Protein AF-A0A5E4XC56-F1 (afdb_monomer)

Secondary structure (DSSP, 8-state):
-EEE-SB-STTGGGS-HHHHHHHHHTSTTSSPBPHHHHHHHHHHHHSGGGTT--S--EEESTTHHHHHHHHHHHHHHHHHHTT--TTS---

Sequence (91 aa):
MIEPGFTDTPMPRTVPTDQYAAAAVLEPSGAAASLADIARAIVFFCDPGTRFIMGQTYFADGGKSLGSGLRQSVAALGSAYLGISPKHARR

InterPro domains:
  IPR002347 Short-chain dehydrogenase/reductase SDR [PF13561] (2-63)
  IPR036291 NAD(P)-binding domain superfamily [SSF51735] (2-66)

Mean predicted aligned error: 8.09 Å

Radius of gyrati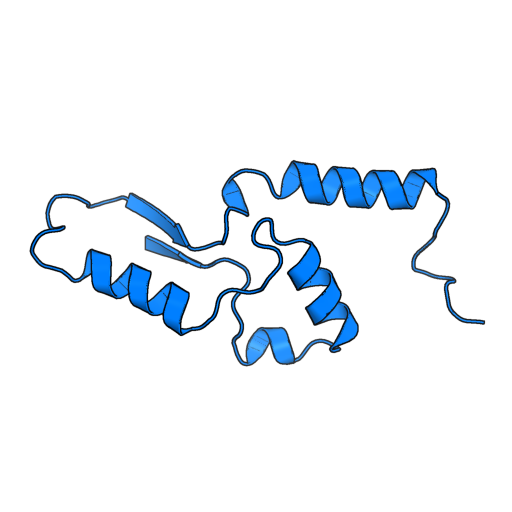on: 17.04 Å; Cα contacts (8 Å, |Δi|>4): 83; chains: 1; bounding box: 35×21×55 Å

Foldseek 3Di:
DEAEAQAPDPPLVVDDPVVQQVVLCLQLQSGHHYPVLSVVVVVVCVDPVCVVPPPDYHYSHNCCVPDSVPSVVVVVVVCVVVVPDPPPPDD

Organism: NCBI:txid2508294

pLDDT: mean 84.91, std 15.9, range [44.25, 97.94]

Nearest PDB structures (foldseek):
  7pcs-assembly1_D  TM=9.224E-01  e=4.432E-04  Thauera aromatica
  7emg-assembly1_B  TM=8.963E-01  e=1.351E-03  Serratia marcescens
  5x8h-assembly1_C  TM=8.882E-01  e=2.137E-03  Chryseobacterium sp. CA49
  3rih-assembly1_C  TM=8.951E-01  e=1.175E-02  Mycobacteroides abscessus ATCC 19977
  6vsp-assembly1_B  TM=8.559E-01  e=1.254E-02  Serratia marcescens

Structure (mmCIF, N/CA/C/O backbone):
data_AF-A0A5E4XC56-F1
#
_entry.id   AF-A0A5E4XC56-F1
#
loop_
_atom_site.group_PDB
_atom_site.id
_atom_site.type_symbol
_atom_site.label_atom_id
_atom_site.label_alt_id
_atom_site.label_comp_id
_atom_site.label_asym_id
_atom_site.label_entity_id
_atom_site.la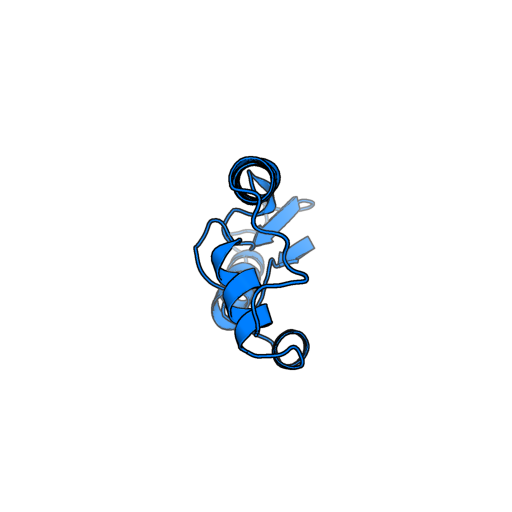bel_seq_id
_atom_site.pdbx_PDB_ins_code
_atom_site.Cartn_x
_atom_site.Cartn_y
_atom_site.Cartn_z
_atom_site.occupancy
_atom_site.B_iso_or_equiv
_atom_site.auth_seq_id
_atom_site.auth_comp_id
_atom_site.auth_asym_id
_atom_site.auth_atom_id
_atom_site.pdbx_PDB_model_num
ATOM 1 N N . MET A 1 1 ? -9.351 8.143 5.107 1.00 88.25 1 MET A N 1
ATOM 2 C CA . MET A 1 1 ? -9.432 7.825 3.664 1.00 88.25 1 MET A CA 1
ATOM 3 C C . MET A 1 1 ? -8.276 6.902 3.316 1.00 88.25 1 MET A C 1
ATOM 5 O O . MET A 1 1 ? -7.194 7.113 3.852 1.00 88.25 1 MET A O 1
ATOM 9 N N . ILE A 1 2 ? -8.512 5.856 2.520 1.00 96.31 2 ILE A N 1
ATOM 10 C CA . ILE A 1 2 ? -7.444 4.969 2.035 1.00 96.31 2 ILE A CA 1
ATOM 11 C C . ILE A 1 2 ? -7.004 5.491 0.675 1.00 96.31 2 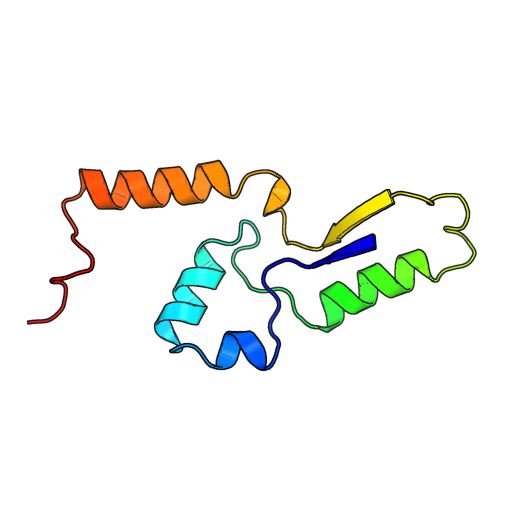ILE A C 1
ATOM 13 O O . ILE A 1 2 ? -7.835 5.585 -0.223 1.00 96.31 2 ILE A O 1
ATOM 17 N N . GLU A 1 3 ? -5.721 5.809 0.546 1.00 97.19 3 GLU A N 1
ATOM 18 C CA . GLU A 1 3 ? -5.100 6.263 -0.699 1.00 97.19 3 GLU A CA 1
ATOM 19 C C . GLU A 1 3 ? -4.238 5.128 -1.255 1.00 97.19 3 GLU A C 1
ATOM 21 O O . GLU A 1 3 ? -3.084 4.966 -0.837 1.00 97.19 3 GLU A O 1
ATOM 26 N N . PRO A 1 4 ? -4.799 4.275 -2.128 1.00 96.44 4 PRO A N 1
ATOM 27 C CA . PRO A 1 4 ? -4.038 3.214 -2.761 1.00 96.44 4 PRO A CA 1
ATOM 28 C C . PRO A 1 4 ? -3.069 3.785 -3.801 1.00 96.44 4 PRO A C 1
ATOM 30 O O . PRO A 1 4 ? -3.392 4.714 -4.543 1.00 96.44 4 PRO A O 1
ATOM 33 N N . GLY A 1 5 ? -1.885 3.183 -3.887 1.00 93.75 5 GLY A N 1
ATOM 34 C CA . GLY A 1 5 ? -0.932 3.448 -4.965 1.00 93.75 5 GLY A CA 1
ATOM 35 C C . GLY A 1 5 ? -1.260 2.687 -6.249 1.00 93.75 5 GLY A C 1
ATOM 36 O O . GLY A 1 5 ? -2.395 2.263 -6.490 1.00 93.75 5 GLY A O 1
ATOM 37 N N . PHE A 1 6 ? -0.237 2.469 -7.081 1.00 94.88 6 PHE A N 1
ATOM 38 C CA . PHE A 1 6 ? -0.376 1.645 -8.280 1.00 94.88 6 PHE A CA 1
ATOM 39 C C . PHE A 1 6 ? -0.802 0.226 -7.891 1.00 94.88 6 PHE A C 1
ATOM 41 O O . PHE A 1 6 ? -0.051 -0.511 -7.257 1.00 94.88 6 PHE A O 1
ATOM 48 N N . THR A 1 7 ? -2.040 -0.125 -8.235 1.00 96.38 7 THR A N 1
ATOM 49 C CA . THR A 1 7 ? -2.701 -1.349 -7.778 1.00 96.38 7 THR A CA 1
ATOM 50 C C . THR A 1 7 ? -3.094 -2.194 -8.977 1.00 96.38 7 THR A C 1
ATOM 52 O O . THR A 1 7 ? -3.682 -1.689 -9.937 1.00 96.38 7 THR A O 1
ATOM 55 N N . ASP A 1 8 ? -2.814 -3.490 -8.899 1.00 95.50 8 ASP A N 1
ATOM 56 C CA . ASP A 1 8 ? -3.112 -4.470 -9.934 1.00 95.50 8 ASP A CA 1
ATOM 57 C C . ASP A 1 8 ? -4.620 -4.769 -10.009 1.00 95.50 8 ASP A C 1
ATOM 59 O O . ASP A 1 8 ? -5.142 -5.747 -9.469 1.00 95.50 8 ASP A O 1
ATOM 63 N N . THR A 1 9 ? -5.338 -3.863 -10.666 1.00 96.19 9 THR A N 1
ATOM 64 C CA . THR A 1 9 ? -6.770 -3.961 -10.964 1.00 96.19 9 THR A CA 1
ATOM 65 C C . THR A 1 9 ? -6.980 -4.146 -12.473 1.00 96.19 9 THR A C 1
ATOM 67 O O . THR A 1 9 ? -6.041 -3.982 -13.255 1.00 96.19 9 THR A O 1
ATOM 70 N N . PRO A 1 10 ? -8.200 -4.460 -12.949 1.00 96.88 10 PRO A N 1
ATOM 71 C CA . PRO A 1 10 ? -8.452 -4.556 -14.387 1.00 96.88 10 PRO A CA 1
ATOM 72 C C . PRO A 1 10 ? -8.126 -3.277 -15.174 1.00 96.88 10 PRO A C 1
ATOM 74 O O . PRO A 1 10 ? -7.742 -3.375 -16.335 1.00 96.88 10 PRO A O 1
ATOM 77 N N . MET A 1 11 ? -8.242 -2.089 -14.564 1.00 95.25 11 MET A N 1
ATOM 78 C CA . MET A 1 11 ? -8.044 -0.814 -15.266 1.00 95.25 11 MET A CA 1
ATOM 79 C C . MET A 1 11 ? -6.587 -0.614 -15.734 1.00 95.25 11 MET A C 1
ATOM 81 O O . MET A 1 11 ? -6.391 -0.447 -16.938 1.00 95.25 11 MET A O 1
ATOM 85 N N . PRO A 1 12 ? -5.547 -0.715 -14.883 1.00 92.31 12 PRO A N 1
ATOM 86 C CA . PRO A 1 12 ? -4.160 -0.585 -15.328 1.00 92.31 12 PRO A CA 1
ATOM 87 C C . PRO A 1 12 ? -3.715 -1.666 -16.313 1.00 92.31 12 PRO A C 1
ATOM 89 O O . PRO A 1 12 ? -2.838 -1.419 -17.129 1.00 92.31 12 PRO A O 1
ATOM 92 N N . ARG A 1 13 ? -4.343 -2.847 -16.305 1.00 92.00 13 ARG A N 1
ATOM 93 C CA . ARG A 1 13 ? -4.039 -3.924 -17.265 1.00 92.00 13 ARG A CA 1
ATOM 94 C C . ARG A 1 13 ? -4.498 -3.629 -18.696 1.00 92.00 13 ARG A C 1
ATOM 96 O O . ARG A 1 13 ? -4.191 -4.403 -19.595 1.00 92.00 13 ARG A O 1
ATOM 103 N N . THR A 1 14 ? -5.243 -2.543 -18.913 1.00 95.69 14 THR A N 1
ATOM 104 C CA . THR A 1 14 ? -5.636 -2.106 -20.263 1.00 95.69 14 THR A CA 1
ATOM 105 C C . THR A 1 14 ? -4.484 -1.471 -21.040 1.00 95.69 14 THR A C 1
ATOM 107 O O . THR A 1 14 ? -4.551 -1.401 -22.267 1.00 95.69 14 THR A O 1
ATOM 110 N N . VAL A 1 15 ? -3.419 -1.031 -20.357 1.00 93.50 15 VAL A N 1
ATOM 111 C CA . VAL A 1 15 ? -2.211 -0.544 -21.029 1.00 93.50 15 VAL A CA 1
ATOM 112 C C . VAL A 1 15 ? -1.347 -1.716 -21.518 1.00 93.50 15 VAL A C 1
ATOM 114 O O . VAL A 1 15 ? -1.407 -2.808 -20.946 1.00 93.50 15 VAL A O 1
ATOM 117 N N . PRO A 1 16 ? -0.517 -1.517 -22.557 1.00 96.62 16 PRO A N 1
ATOM 118 C CA . PRO A 1 16 ? 0.443 -2.522 -23.003 1.00 96.62 16 PRO A CA 1
ATOM 119 C C . PRO A 1 16 ? 1.321 -3.061 -21.862 1.00 96.62 16 PRO A C 1
ATOM 121 O O . PRO A 1 16 ? 1.714 -2.328 -20.953 1.00 96.62 16 PRO A O 1
ATOM 124 N N . THR A 1 17 ? 1.645 -4.356 -21.911 1.00 94.00 17 THR A N 1
ATOM 125 C CA . THR A 1 17 ? 2.346 -5.064 -20.825 1.00 94.00 17 THR A CA 1
ATOM 126 C C . THR A 1 17 ? 3.721 -4.472 -20.509 1.00 94.00 17 THR A C 1
ATOM 128 O O . THR A 1 17 ? 4.132 -4.452 -19.351 1.00 94.00 17 THR A O 1
ATOM 131 N N . ASP A 1 18 ? 4.423 -3.955 -21.516 1.00 94.00 18 ASP A N 1
ATOM 132 C CA . ASP A 1 18 ? 5.705 -3.266 -21.354 1.00 94.00 18 ASP A CA 1
ATOM 133 C C . ASP A 1 18 ? 5.554 -1.943 -20.592 1.00 94.00 18 ASP A C 1
ATOM 135 O O . ASP A 1 18 ? 6.364 -1.640 -19.718 1.00 94.00 18 ASP A O 1
ATOM 139 N N . GLN A 1 19 ? 4.485 -1.189 -20.857 1.00 92.50 19 GLN A N 1
ATOM 140 C CA . GLN A 1 19 ? 4.169 0.041 -20.128 1.00 92.50 19 GLN A CA 1
ATOM 141 C C . GLN A 1 19 ? 3.742 -0.245 -18.689 1.00 92.50 19 GLN A C 1
ATOM 143 O O . GLN A 1 19 ? 4.160 0.464 -17.775 1.00 92.50 19 GLN A O 1
ATOM 148 N N . TYR A 1 20 ? 2.966 -1.309 -18.471 1.00 93.75 20 TYR A N 1
ATOM 149 C CA . TYR A 1 20 ? 2.611 -1.759 -17.127 1.00 93.75 20 TYR A CA 1
ATOM 150 C C . TYR A 1 20 ? 3.861 -2.126 -16.315 1.00 93.75 20 TYR A C 1
ATOM 152 O O . TYR A 1 20 ? 4.036 -1.664 -15.188 1.00 93.75 20 TYR A O 1
ATOM 160 N N . ALA A 1 21 ? 4.759 -2.923 -16.903 1.00 91.75 21 ALA A N 1
ATOM 161 C CA . ALA A 1 21 ? 6.010 -3.320 -16.266 1.00 91.75 21 ALA A CA 1
ATOM 162 C C . ALA A 1 21 ? 6.913 -2.109 -15.984 1.00 91.75 21 ALA A C 1
ATOM 164 O O . ALA A 1 21 ? 7.466 -1.995 -14.891 1.00 91.75 21 ALA A O 1
ATOM 165 N N . ALA A 1 22 ? 7.017 -1.170 -16.930 1.00 89.81 22 ALA A N 1
ATOM 166 C CA . ALA A 1 22 ? 7.766 0.066 -16.737 1.00 89.81 22 ALA A CA 1
ATOM 167 C C . ALA A 1 22 ? 7.195 0.913 -15.587 1.00 89.81 22 ALA A C 1
ATOM 169 O O . ALA A 1 22 ? 7.960 1.432 -14.777 1.00 89.81 22 ALA A O 1
ATOM 170 N N . ALA A 1 23 ? 5.867 1.013 -15.473 1.00 88.19 23 ALA A N 1
ATOM 171 C CA . ALA A 1 23 ? 5.215 1.710 -14.367 1.00 88.19 23 ALA A CA 1
ATOM 172 C C . ALA A 1 23 ? 5.487 1.026 -13.017 1.00 88.19 23 ALA A C 1
ATOM 174 O O . ALA A 1 23 ? 5.826 1.706 -12.050 1.00 88.19 23 ALA A O 1
ATOM 175 N N . ALA A 1 24 ? 5.422 -0.307 -12.961 1.00 89.56 24 ALA A N 1
ATOM 176 C CA . ALA A 1 24 ? 5.689 -1.070 -11.742 1.00 89.56 24 ALA A CA 1
ATOM 177 C C . ALA A 1 24 ? 7.124 -0.872 -11.213 1.00 89.56 24 ALA A C 1
ATOM 179 O O . ALA A 1 24 ? 7.317 -0.733 -10.008 1.00 89.56 24 ALA A O 1
ATOM 180 N N . VAL A 1 25 ? 8.124 -0.787 -12.100 1.00 87.69 25 VAL A N 1
ATOM 181 C CA . VAL A 1 25 ? 9.534 -0.539 -11.724 1.00 87.69 25 VAL A CA 1
ATOM 182 C C . VAL A 1 25 ? 9.744 0.852 -11.111 1.00 87.69 25 VAL A C 1
ATOM 184 O O . VAL A 1 25 ? 10.689 1.061 -10.346 1.00 87.69 25 VAL A O 1
ATOM 187 N N . LEU A 1 26 ? 8.874 1.816 -11.425 1.00 85.69 26 LEU A N 1
ATOM 188 C CA . LEU A 1 26 ? 8.933 3.162 -10.852 1.00 85.69 26 LEU A CA 1
ATOM 189 C C . LEU A 1 26 ? 8.328 3.242 -9.445 1.00 85.69 26 LEU A C 1
ATOM 191 O O . LEU A 1 26 ? 8.536 4.251 -8.763 1.00 85.69 26 LEU A O 1
ATOM 195 N N . GLU A 1 27 ? 7.605 2.214 -8.997 1.00 89.25 27 GLU A N 1
ATOM 196 C CA . GLU A 1 27 ? 7.137 2.146 -7.617 1.00 89.25 27 GLU A CA 1
ATOM 197 C C . GLU A 1 27 ? 8.316 1.882 -6.668 1.00 89.25 27 GLU A C 1
ATOM 199 O O . GLU A 1 27 ? 9.153 1.021 -6.948 1.00 89.25 27 GLU A O 1
ATOM 204 N N . PRO A 1 28 ? 8.421 2.582 -5.524 1.00 89.62 28 PRO A N 1
ATOM 205 C CA . PRO A 1 28 ? 9.494 2.328 -4.560 1.00 89.62 28 PRO A CA 1
ATOM 206 C C . PRO A 1 28 ? 9.495 0.900 -3.993 1.00 89.62 28 PRO A C 1
ATOM 208 O O . PRO A 1 28 ? 10.563 0.373 -3.686 1.00 89.62 28 PRO A O 1
ATOM 211 N N . SER A 1 29 ? 8.324 0.261 -3.915 1.00 88.38 29 SER A N 1
ATOM 212 C CA . SER A 1 29 ? 8.150 -1.162 -3.590 1.00 88.38 29 SER A CA 1
ATOM 213 C C . SER A 1 29 ? 8.651 -2.112 -4.687 1.00 88.38 29 SER A C 1
ATOM 215 O O . SER A 1 29 ? 8.794 -3.306 -4.436 1.00 88.38 29 SER A O 1
ATOM 217 N N . GLY A 1 30 ? 8.895 -1.609 -5.902 1.00 87.06 30 GLY A N 1
ATOM 218 C CA . GLY A 1 30 ? 9.306 -2.382 -7.075 1.00 87.06 30 GLY A CA 1
ATOM 219 C C . GLY A 1 30 ? 8.184 -3.171 -7.758 1.00 87.06 30 GLY A C 1
ATOM 220 O O . GLY A 1 30 ? 8.455 -3.891 -8.718 1.00 87.06 30 GLY A O 1
ATOM 221 N N . ALA A 1 31 ? 6.943 -3.067 -7.276 1.00 91.38 31 ALA A N 1
ATOM 222 C CA . ALA A 1 31 ? 5.794 -3.776 -7.827 1.00 91.38 31 ALA A CA 1
ATOM 223 C C . ALA A 1 31 ? 4.480 -3.035 -7.549 1.00 91.38 31 ALA A C 1
ATOM 225 O O . ALA A 1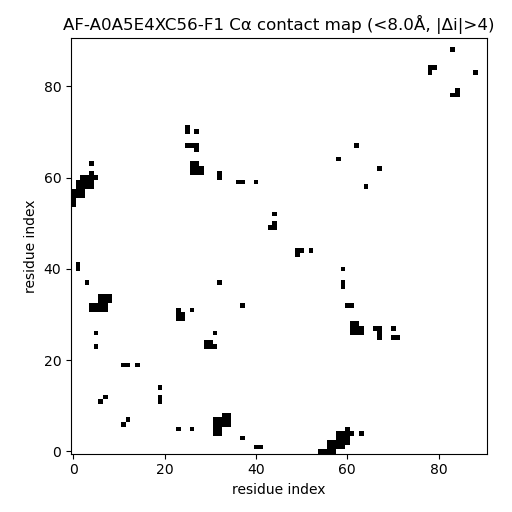 31 ? 4.360 -2.299 -6.566 1.00 91.38 31 ALA A O 1
ATOM 226 N N . ALA A 1 32 ? 3.477 -3.297 -8.392 1.00 94.50 32 ALA A N 1
ATOM 227 C CA . ALA A 1 32 ? 2.096 -2.919 -8.116 1.00 94.50 32 ALA A CA 1
ATOM 228 C C . ALA A 1 32 ? 1.578 -3.644 -6.864 1.00 94.50 32 ALA A C 1
ATOM 230 O O . ALA A 1 32 ? 1.870 -4.825 -6.661 1.00 94.50 32 ALA A O 1
ATOM 231 N N . ALA A 1 33 ? 0.769 -2.961 -6.059 1.00 96.12 33 ALA A N 1
ATOM 232 C CA . ALA A 1 33 ? 0.063 -3.579 -4.946 1.00 96.12 33 ALA A CA 1
ATOM 233 C C . ALA A 1 33 ? -0.982 -4.580 -5.461 1.00 96.12 33 ALA A C 1
ATOM 235 O O . ALA A 1 33 ? -1.662 -4.331 -6.460 1.00 96.12 33 ALA A O 1
ATOM 236 N N . SER A 1 34 ? -1.159 -5.696 -4.759 1.00 96.50 34 SER A N 1
ATOM 237 C CA . SER A 1 34 ? -2.280 -6.600 -5.010 1.00 96.50 34 SER A CA 1
ATOM 238 C C . SER A 1 34 ? -3.572 -6.053 -4.393 1.00 96.50 34 SER A C 1
ATOM 240 O O . SER A 1 34 ? -3.553 -5.258 -3.451 1.00 96.50 34 SER A O 1
ATOM 242 N N . LEU A 1 35 ? -4.727 -6.549 -4.853 1.00 97.00 35 LEU 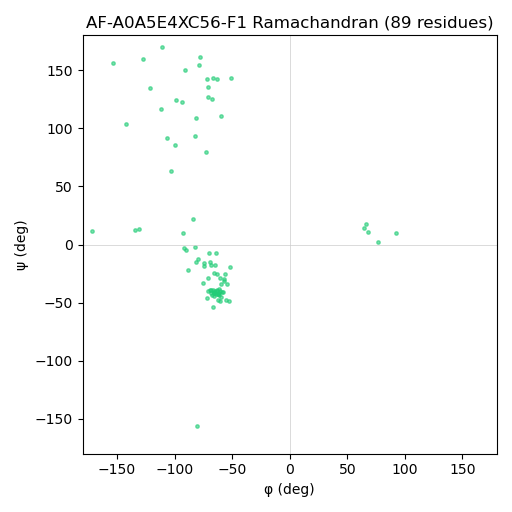A N 1
ATOM 243 C CA . LEU A 1 35 ? -6.017 -6.259 -4.207 1.00 97.00 35 LEU A CA 1
ATOM 244 C C . LEU A 1 35 ? -6.015 -6.620 -2.712 1.00 97.00 35 LEU A C 1
ATOM 246 O O . LEU A 1 35 ? -6.641 -5.939 -1.901 1.00 97.00 35 LEU A O 1
ATOM 250 N N . ALA A 1 36 ? -5.298 -7.685 -2.344 1.00 97.94 36 ALA A N 1
ATOM 251 C CA . ALA A 1 36 ? -5.221 -8.152 -0.968 1.00 97.94 36 ALA A CA 1
ATOM 252 C C . ALA A 1 36 ? -4.397 -7.209 -0.076 1.00 97.94 36 ALA A C 1
ATOM 254 O O . ALA A 1 36 ? -4.673 -7.117 1.119 1.00 97.94 36 ALA A O 1
ATOM 255 N N . ASP A 1 37 ? -3.419 -6.491 -0.630 1.00 96.81 37 ASP A N 1
ATOM 256 C CA . ASP A 1 37 ? -2.633 -5.511 0.127 1.00 96.81 37 ASP A CA 1
ATOM 257 C C . ASP A 1 37 ? -3.505 -4.322 0.545 1.00 96.81 37 ASP A C 1
ATOM 259 O O . ASP A 1 37 ? -3.504 -3.927 1.711 1.00 96.81 37 ASP A O 1
ATOM 263 N N . ILE A 1 38 ? -4.348 -3.830 -0.368 1.00 97.56 38 ILE A N 1
ATOM 264 C CA . ILE A 1 38 ? -5.302 -2.751 -0.072 1.00 97.56 38 ILE A CA 1
ATOM 265 C C . ILE A 1 38 ? -6.398 -3.231 0.889 1.00 97.56 38 ILE A C 1
ATOM 267 O O . ILE A 1 38 ? -6.741 -2.533 1.845 1.00 97.56 38 ILE A O 1
ATOM 271 N N . ALA A 1 39 ? -6.919 -4.446 0.690 1.00 97.88 39 ALA A N 1
ATOM 272 C CA . ALA A 1 39 ? -7.941 -5.017 1.565 1.00 97.88 39 ALA A CA 1
ATOM 273 C C . 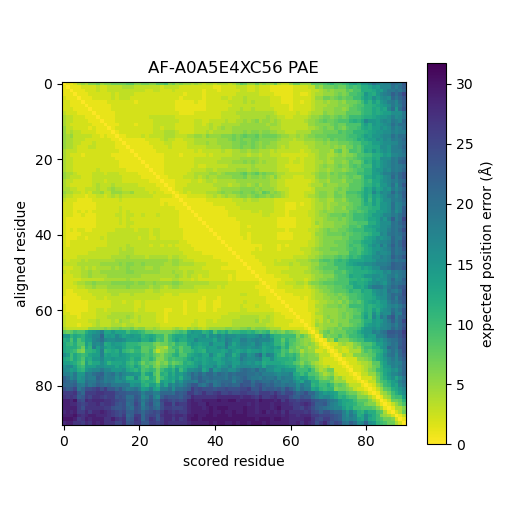ALA A 1 39 ? -7.453 -5.163 3.015 1.00 97.88 39 ALA A C 1
ATOM 275 O O . ALA A 1 39 ? -8.198 -4.858 3.942 1.00 97.88 39 ALA A O 1
ATOM 276 N N . ARG A 1 40 ? -6.196 -5.573 3.229 1.00 97.75 40 ARG A N 1
ATOM 277 C CA . ARG A 1 40 ? -5.615 -5.676 4.578 1.00 97.75 40 ARG A CA 1
ATOM 278 C C . ARG A 1 40 ? -5.536 -4.326 5.284 1.00 97.75 40 ARG A C 1
ATOM 280 O O . ARG A 1 40 ? -5.835 -4.266 6.474 1.00 97.75 40 ARG A O 1
ATOM 287 N N . ALA A 1 41 ? -5.195 -3.256 4.564 1.00 96.88 41 ALA A N 1
ATOM 288 C CA . ALA A 1 41 ? -5.218 -1.907 5.124 1.00 96.88 41 ALA A CA 1
ATOM 289 C C . ALA A 1 41 ? -6.636 -1.516 5.570 1.00 96.88 41 ALA A C 1
ATOM 291 O O . ALA A 1 41 ? -6.818 -1.013 6.674 1.00 96.88 41 ALA A O 1
ATOM 292 N N . ILE A 1 42 ? -7.654 -1.814 4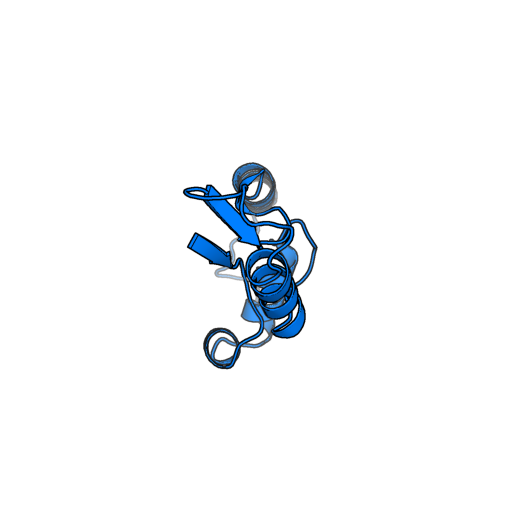.757 1.00 97.12 42 ILE A N 1
ATOM 293 C CA . ILE A 1 42 ? -9.057 -1.559 5.113 1.00 97.12 42 ILE A CA 1
ATOM 294 C C . ILE A 1 42 ? -9.460 -2.367 6.352 1.00 97.12 42 ILE A C 1
ATOM 296 O O . ILE A 1 42 ? -10.005 -1.797 7.292 1.00 97.12 42 ILE A O 1
ATOM 300 N N . VAL A 1 43 ? -9.152 -3.669 6.385 1.00 97.56 43 VAL A N 1
ATOM 301 C CA . VAL A 1 43 ? -9.483 -4.552 7.516 1.00 97.56 43 VAL A CA 1
ATOM 302 C C . VAL A 1 43 ? -8.872 -4.045 8.821 1.00 97.56 43 VAL A C 1
ATOM 304 O O . VAL A 1 43 ? -9.563 -4.051 9.835 1.00 97.56 43 VAL A O 1
ATOM 307 N N . PHE A 1 44 ? -7.631 -3.548 8.797 1.00 96.81 44 PHE A N 1
ATOM 308 C CA . PHE A 1 44 ? -7.008 -2.922 9.966 1.00 96.81 44 PHE A CA 1
ATOM 309 C C . PHE A 1 44 ? -7.865 -1.775 10.523 1.00 96.81 44 PHE A C 1
ATOM 311 O O . PHE A 1 44 ? -8.151 -1.762 11.713 1.00 96.81 44 PHE A O 1
ATOM 318 N N . PHE A 1 45 ? -8.346 -0.864 9.670 1.00 95.88 45 PHE A N 1
ATOM 319 C CA . PHE A 1 45 ? -9.207 0.248 10.101 1.00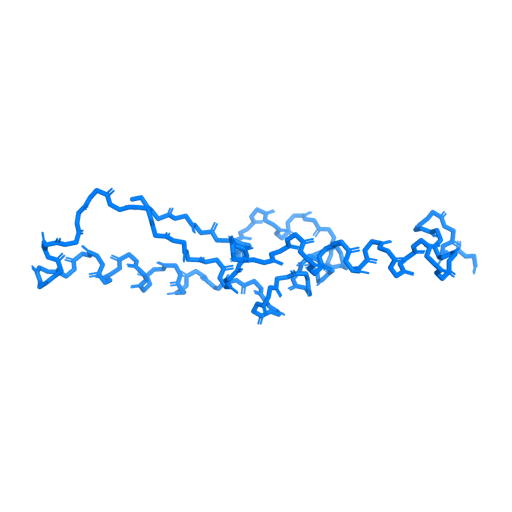 95.88 45 PHE A CA 1
ATOM 320 C C . PHE A 1 45 ? -10.648 -0.163 10.438 1.00 95.88 45 PHE A C 1
ATOM 322 O O . PHE A 1 45 ? -11.370 0.604 11.074 1.00 95.88 45 PHE A O 1
ATOM 329 N N . CYS A 1 46 ? -11.089 -1.348 10.017 1.00 95.69 46 CYS A N 1
ATOM 330 C CA . CYS A 1 46 ? -12.376 -1.909 10.423 1.00 95.69 46 CYS A CA 1
ATOM 331 C C . CYS A 1 46 ? -12.323 -2.592 11.798 1.00 95.69 46 CYS A C 1
ATOM 333 O O . CYS A 1 46 ? -13.379 -2.852 12.376 1.00 95.69 46 CYS A O 1
ATOM 335 N N . ASP A 1 47 ? -11.134 -2.890 12.326 1.00 96.81 47 ASP A N 1
ATOM 336 C CA . ASP A 1 47 ? -10.977 -3.511 13.639 1.00 96.81 47 ASP A CA 1
ATOM 337 C C . ASP A 1 47 ? -11.420 -2.540 14.759 1.00 96.81 47 ASP A C 1
ATOM 339 O O . ASP A 1 47 ? -10.884 -1.428 14.847 1.00 96.81 47 ASP A O 1
ATOM 343 N N . PRO A 1 48 ? -12.354 -2.929 15.654 1.00 96.38 48 PRO A N 1
ATOM 344 C CA . PRO A 1 48 ? -12.816 -2.072 16.751 1.00 96.38 48 PRO A CA 1
ATOM 345 C C . PRO A 1 48 ? -11.705 -1.560 17.685 1.00 96.38 48 PRO A C 1
ATOM 347 O O . PRO A 1 48 ? -11.853 -0.503 18.306 1.00 96.38 48 PRO A O 1
ATOM 350 N N . GLY A 1 49 ? -10.583 -2.274 17.786 1.00 97.44 49 GLY A N 1
ATOM 351 C CA . GLY A 1 49 ? -9.393 -1.879 18.535 1.00 97.44 49 GLY A CA 1
ATOM 352 C C . GLY A 1 49 ? -8.650 -0.681 17.936 1.00 97.44 49 GLY A C 1
ATOM 353 O O . GLY A 1 49 ? -7.910 -0.009 18.652 1.00 97.44 49 GLY A O 1
ATOM 354 N N . THR A 1 50 ? -8.895 -0.334 16.667 1.00 96.88 50 THR A N 1
ATOM 355 C CA . THR A 1 50 ? -8.296 0.840 16.002 1.00 96.88 50 THR A CA 1
ATOM 356 C C . THR A 1 50 ? -9.153 2.108 16.094 1.00 96.88 50 THR A C 1
ATOM 358 O O . THR A 1 50 ? -8.810 3.132 15.507 1.00 96.88 50 THR A O 1
ATOM 361 N N . ARG A 1 51 ? -10.223 2.105 16.908 1.00 95.88 51 ARG A N 1
ATOM 362 C CA . ARG A 1 51 ? -11.204 3.208 17.052 1.00 95.88 51 ARG A CA 1
ATOM 363 C C . ARG A 1 51 ? -10.645 4.608 17.339 1.00 95.88 51 ARG A C 1
ATOM 365 O O . ARG A 1 51 ? -11.372 5.583 17.182 1.00 95.88 51 ARG A O 1
ATOM 372 N N . PHE A 1 52 ? -9.409 4.725 17.827 1.00 96.94 52 PHE A N 1
ATOM 373 C CA . PHE A 1 52 ? -8.785 6.020 18.129 1.00 96.94 52 PHE A CA 1
ATOM 374 C C . PHE A 1 52 ? -7.971 6.593 16.955 1.00 96.94 52 PHE A C 1
ATOM 376 O O . PHE A 1 52 ? -7.462 7.707 17.038 1.00 96.94 52 PHE A O 1
ATOM 383 N N . ILE A 1 53 ? -7.867 5.858 15.846 1.00 95.75 53 ILE A N 1
ATOM 384 C CA . ILE A 1 53 ? -7.188 6.287 14.624 1.00 95.75 53 ILE A CA 1
ATOM 385 C C . ILE A 1 53 ? -8.255 6.773 13.638 1.00 95.75 53 ILE A C 1
ATOM 387 O O . ILE A 1 53 ? -8.754 6.025 12.804 1.00 95.75 53 ILE A O 1
ATOM 391 N N . MET A 1 54 ? -8.638 8.045 13.757 1.00 93.19 54 MET A N 1
ATOM 392 C CA . MET A 1 54 ? -9.691 8.663 12.944 1.00 93.19 54 MET A CA 1
ATOM 393 C C . MET A 1 54 ? -9.220 9.958 12.275 1.00 93.19 54 MET A C 1
ATOM 395 O O . MET A 1 54 ? -8.232 10.566 12.688 1.00 93.19 54 MET A O 1
ATOM 399 N N . GLY A 1 55 ? -9.922 10.374 11.217 1.00 94.81 55 GLY A N 1
ATOM 400 C CA . GLY A 1 55 ? -9.604 11.601 10.474 1.00 94.81 55 GLY A CA 1
ATOM 401 C C . GLY A 1 55 ? -8.285 11.551 9.696 1.00 94.81 55 GLY A C 1
ATOM 402 O O . GLY A 1 55 ? -7.824 12.581 9.221 1.00 94.81 55 GLY A O 1
ATOM 403 N N . GLN A 1 56 ? -7.677 10.368 9.572 1.00 95.44 56 GLN A N 1
ATOM 404 C CA . GLN A 1 56 ? -6.404 10.186 8.882 1.00 95.44 56 GLN A CA 1
ATOM 405 C C . GLN A 1 56 ? -6.606 9.863 7.398 1.00 95.44 56 GLN A C 1
ATOM 407 O O . GLN A 1 56 ? -7.568 9.188 7.001 1.00 95.44 56 GLN A O 1
ATOM 412 N N . THR A 1 57 ? -5.637 10.283 6.593 1.00 95.75 57 THR A N 1
ATOM 413 C CA . THR A 1 57 ? -5.391 9.733 5.260 1.00 95.75 57 THR A CA 1
ATOM 414 C C . THR A 1 57 ? -4.261 8.723 5.373 1.00 95.75 57 THR A C 1
ATOM 416 O O . THR A 1 57 ? -3.195 9.044 5.892 1.00 95.75 57 THR A O 1
ATOM 419 N N . TYR A 1 58 ? -4.506 7.495 4.925 1.00 95.56 58 TYR A N 1
ATOM 420 C CA . TYR A 1 58 ? -3.533 6.413 4.985 1.00 95.56 58 TYR A CA 1
ATOM 421 C C . TYR A 1 58 ? -3.080 6.042 3.575 1.00 95.56 58 TYR A C 1
ATOM 423 O O . TYR A 1 58 ? -3.887 5.576 2.769 1.00 95.56 58 TYR A O 1
ATOM 431 N N . PHE A 1 59 ? -1.792 6.239 3.299 1.00 96.06 59 PHE A N 1
ATOM 432 C CA . PHE A 1 59 ? -1.167 5.881 2.029 1.00 96.06 59 PHE A CA 1
ATOM 433 C C . PHE A 1 59 ? -0.814 4.392 2.011 1.00 96.06 59 PHE A C 1
ATOM 435 O O . PHE A 1 59 ? 0.108 3.946 2.691 1.00 96.06 59 PHE A O 1
ATOM 442 N N . ALA A 1 60 ? -1.556 3.627 1.215 1.00 96.19 60 ALA A N 1
ATOM 443 C CA . ALA A 1 60 ? -1.313 2.215 0.944 1.00 96.19 60 ALA A CA 1
ATOM 444 C C . ALA A 1 60 ? -0.682 2.080 -0.451 1.00 96.19 60 ALA A C 1
ATOM 446 O O . ALA A 1 60 ? -1.289 1.553 -1.383 1.00 96.19 60 ALA A O 1
ATOM 447 N N . ASP A 1 61 ? 0.518 2.638 -0.617 1.00 94.19 61 ASP A N 1
ATOM 448 C CA . ASP A 1 61 ? 1.082 2.937 -1.939 1.00 94.19 61 ASP A CA 1
ATOM 449 C C . ASP A 1 61 ? 2.521 2.450 -2.160 1.00 94.19 61 ASP A C 1
ATOM 451 O O . ASP A 1 61 ? 3.185 2.884 -3.099 1.00 94.19 61 ASP A O 1
ATOM 455 N N . GLY A 1 62 ? 3.036 1.583 -1.285 1.00 91.81 62 GLY A N 1
ATOM 456 C CA . GLY A 1 62 ? 4.403 1.070 -1.409 1.00 91.81 62 GLY A CA 1
ATOM 457 C C . GLY A 1 62 ? 5.492 2.135 -1.218 1.00 91.81 62 GLY A C 1
ATOM 458 O O . GLY A 1 62 ? 6.633 1.912 -1.615 1.00 91.81 62 GLY A O 1
ATOM 459 N N . GLY A 1 63 ? 5.161 3.287 -0.622 1.00 91.38 63 GLY A N 1
ATOM 460 C CA . GLY A 1 63 ? 6.089 4.390 -0.372 1.00 91.38 63 GLY A CA 1
ATOM 461 C C . GLY A 1 63 ? 6.127 5.433 -1.487 1.00 91.38 63 GLY A C 1
ATOM 462 O O . GLY A 1 63 ? 6.992 6.313 -1.462 1.00 91.38 63 GLY A O 1
ATOM 463 N N . LYS A 1 64 ? 5.209 5.369 -2.459 1.00 90.19 64 LYS A N 1
ATOM 464 C CA . LYS A 1 64 ? 5.128 6.327 -3.569 1.00 90.19 64 LYS A CA 1
ATOM 465 C C . LYS A 1 64 ? 5.075 7.769 -3.057 1.00 90.19 64 LYS A C 1
ATOM 467 O O . LYS A 1 64 ? 5.901 8.587 -3.459 1.00 90.19 64 LYS A O 1
ATOM 472 N N . SER A 1 65 ? 4.209 8.046 -2.089 1.00 90.50 65 SER A N 1
ATOM 473 C CA . SER A 1 65 ? 4.030 9.373 -1.486 1.00 90.50 65 SER A CA 1
ATOM 474 C C . SER A 1 65 ? 5.251 9.890 -0.717 1.00 90.50 65 SER A C 1
ATOM 476 O O . SER A 1 65 ? 5.352 11.091 -0.484 1.00 90.50 65 SER A O 1
ATOM 478 N N . LEU A 1 66 ? 6.204 9.025 -0.345 1.00 85.75 66 LEU A N 1
ATOM 479 C CA . LEU A 1 66 ? 7.408 9.418 0.397 1.00 85.75 66 LEU A CA 1
ATOM 480 C C . LEU A 1 66 ? 8.577 9.838 -0.501 1.00 85.75 66 LEU A C 1
ATOM 482 O O . LEU A 1 66 ? 9.484 10.526 -0.036 1.00 85.75 66 LEU A O 1
ATOM 486 N N . GLY A 1 67 ? 8.611 9.417 -1.768 1.00 74.56 67 GLY A N 1
ATOM 487 C CA . GLY A 1 67 ? 9.829 9.595 -2.562 1.00 74.56 67 GLY A CA 1
ATOM 488 C C . GLY A 1 67 ? 9.747 9.277 -4.048 1.00 74.56 67 GLY A C 1
ATOM 489 O O . GLY A 1 67 ? 10.794 9.233 -4.702 1.00 74.56 67 GLY A O 1
ATOM 490 N N . SER A 1 68 ? 8.553 9.084 -4.623 1.00 65.56 68 SER A N 1
ATOM 491 C CA . SER A 1 68 ? 8.422 8.823 -6.064 1.00 65.56 68 SER A CA 1
ATOM 492 C C . SER A 1 68 ? 9.041 9.935 -6.914 1.00 65.56 68 SER A C 1
ATOM 494 O O . SER A 1 68 ? 9.616 9.647 -7.960 1.00 65.56 68 SER A O 1
ATOM 496 N N . GLY A 1 69 ? 9.015 11.183 -6.435 1.00 67.44 69 GLY A N 1
ATOM 497 C CA . GLY A 1 69 ? 9.640 12.324 -7.103 1.00 67.44 69 GLY A CA 1
ATOM 498 C C . GLY A 1 69 ? 11.146 12.156 -7.313 1.00 67.44 69 GLY A C 1
ATOM 499 O O . GLY A 1 69 ? 11.631 12.450 -8.399 1.00 67.44 69 GLY A O 1
ATOM 500 N N . LEU A 1 70 ? 11.890 11.615 -6.340 1.00 66.94 70 LEU A N 1
ATOM 501 C CA . LEU A 1 70 ? 13.338 11.419 -6.478 1.00 66.94 70 LEU A CA 1
ATOM 502 C C . LEU A 1 70 ? 13.660 10.289 -7.462 1.00 66.94 70 LEU A C 1
ATOM 504 O O . LEU A 1 70 ? 14.487 10.476 -8.348 1.00 66.94 70 LEU A O 1
ATOM 508 N N . ARG A 1 71 ? 12.987 9.135 -7.361 1.00 67.56 71 ARG A N 1
ATOM 509 C CA . ARG A 1 71 ? 13.219 8.008 -8.286 1.00 67.56 71 ARG A CA 1
ATOM 510 C C . ARG A 1 71 ? 12.812 8.336 -9.719 1.00 67.56 71 ARG A C 1
ATOM 512 O O . ARG A 1 71 ? 13.556 8.015 -10.640 1.00 67.56 71 ARG A O 1
ATOM 519 N N . GLN A 1 72 ? 11.683 9.015 -9.910 1.00 67.12 72 GLN A N 1
ATOM 520 C CA . GLN A 1 72 ? 11.246 9.462 -11.234 1.00 67.12 72 GLN A CA 1
ATOM 521 C C . GLN A 1 72 ? 12.164 10.556 -11.788 1.00 67.12 72 GLN A C 1
ATOM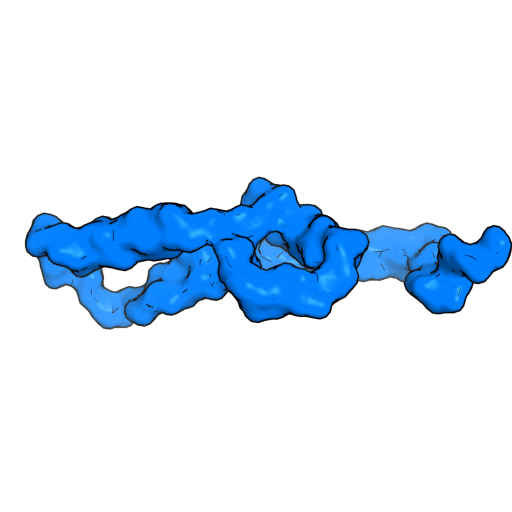 523 O O . GLN A 1 72 ? 12.506 10.505 -12.965 1.00 67.12 72 GLN A O 1
ATOM 528 N N . SER A 1 73 ? 12.633 11.490 -10.951 1.00 67.38 73 SER A N 1
ATOM 529 C CA . SER A 1 73 ? 13.598 12.518 -11.369 1.00 67.38 73 SER A CA 1
ATOM 530 C C . SER A 1 73 ? 14.951 11.916 -11.737 1.00 67.38 73 SER A C 1
ATOM 532 O O . SER A 1 73 ? 15.521 12.296 -12.750 1.00 67.38 73 SER A O 1
ATOM 534 N N . VAL A 1 74 ? 15.454 10.937 -10.978 1.00 67.75 74 VAL A N 1
ATOM 535 C CA . VAL A 1 74 ? 16.696 10.219 -11.306 1.00 67.75 74 VAL A CA 1
ATOM 536 C C . VAL A 1 74 ? 16.534 9.395 -12.586 1.00 67.75 74 VAL A C 1
ATOM 538 O O . VAL A 1 74 ? 17.419 9.427 -13.436 1.00 67.75 74 VAL A O 1
ATOM 541 N N . ALA A 1 75 ? 15.402 8.712 -12.778 1.00 69.81 75 ALA A N 1
ATOM 542 C CA . ALA A 1 75 ? 15.115 7.994 -14.021 1.00 69.81 75 ALA A CA 1
ATOM 543 C C . ALA A 1 75 ? 15.032 8.947 -15.231 1.00 69.81 75 ALA A C 1
ATOM 545 O O . ALA A 1 75 ? 15.612 8.670 -16.283 1.00 69.81 75 ALA A O 1
ATOM 546 N N . ALA A 1 76 ? 14.373 10.100 -15.071 1.00 66.81 76 ALA A N 1
ATOM 547 C CA . ALA A 1 76 ? 14.264 11.126 -16.105 1.00 66.81 76 ALA A CA 1
ATOM 548 C C . ALA A 1 76 ? 15.624 11.767 -16.437 1.00 66.81 76 ALA A C 1
ATOM 550 O O . ALA A 1 76 ? 15.966 11.912 -17.611 1.00 66.81 76 ALA A O 1
ATOM 551 N N . LEU A 1 77 ? 16.428 12.095 -15.420 1.00 69.19 77 LEU A N 1
ATOM 552 C CA . LEU A 1 77 ? 17.784 12.627 -15.587 1.00 69.19 77 LEU A CA 1
ATOM 553 C C . LEU A 1 77 ? 18.718 11.603 -16.236 1.00 69.19 77 LEU A C 1
ATOM 555 O O . LEU A 1 77 ? 19.487 11.968 -17.119 1.00 69.19 77 LEU A O 1
ATOM 559 N N . GLY A 1 78 ? 18.619 10.324 -15.865 1.00 68.44 78 GLY A N 1
ATOM 560 C CA . GLY A 1 78 ? 19.371 9.243 -16.504 1.00 68.44 78 GLY A CA 1
ATOM 561 C C . GLY A 1 78 ? 19.057 9.123 -17.997 1.00 68.44 78 GLY A C 1
ATOM 562 O O . GLY A 1 78 ? 19.975 9.061 -18.812 1.00 68.44 78 GLY A O 1
ATOM 563 N N . SER A 1 79 ? 17.776 9.181 -18.377 1.00 63.19 79 SER A N 1
ATOM 564 C CA . SER A 1 79 ? 17.359 9.171 -19.788 1.00 63.19 79 SER A CA 1
ATOM 565 C C . SER A 1 79 ? 17.870 10.392 -20.561 1.00 63.19 79 SER A C 1
ATOM 567 O O . SER A 1 79 ? 18.288 10.251 -21.711 1.00 63.19 79 SER A O 1
ATOM 569 N N . ALA A 1 80 ? 17.858 11.576 -19.940 1.00 65.12 80 ALA A N 1
ATOM 570 C CA . ALA A 1 80 ? 18.342 12.813 -20.550 1.00 65.12 80 ALA A CA 1
ATOM 571 C C . ALA A 1 80 ? 19.874 12.834 -20.706 1.00 65.12 80 ALA A C 1
ATOM 573 O O . ALA A 1 80 ? 20.374 13.261 -21.744 1.00 65.12 80 ALA A O 1
ATOM 574 N N . TYR A 1 81 ? 20.618 12.339 -19.711 1.00 62.22 81 TYR A N 1
ATOM 575 C CA . TYR A 1 81 ? 22.085 12.328 -19.711 1.00 62.22 81 TYR A CA 1
ATOM 576 C C . TYR A 1 81 ? 22.672 11.257 -20.642 1.00 62.22 81 TYR A C 1
ATOM 578 O O . TYR A 1 81 ? 23.706 11.475 -21.265 1.00 62.22 81 TYR A O 1
ATOM 586 N N . LEU A 1 82 ? 21.992 10.115 -20.787 1.00 65.56 82 LEU A N 1
ATOM 587 C CA . LEU A 1 82 ? 22.400 9.036 -21.695 1.00 65.56 82 LEU A CA 1
ATOM 588 C C . LEU A 1 82 ? 21.962 9.265 -23.153 1.00 65.56 82 LEU A C 1
ATOM 590 O O . LEU A 1 82 ? 22.253 8.436 -24.011 1.00 65.56 82 LEU A O 1
ATOM 594 N N . GLY A 1 83 ? 21.248 10.358 -23.455 1.00 53.75 83 GLY A N 1
ATOM 595 C CA . GLY A 1 83 ? 20.792 10.673 -24.814 1.00 53.75 83 GLY A CA 1
ATOM 596 C C . GLY A 1 83 ? 19.785 9.670 -25.395 1.00 53.75 83 GLY A C 1
ATOM 597 O O . GLY A 1 83 ? 19.528 9.677 -26.600 1.00 53.75 83 GLY A O 1
ATOM 598 N N . ILE A 1 84 ? 19.192 8.808 -24.564 1.00 59.34 84 ILE A N 1
ATOM 599 C CA . ILE A 1 84 ? 18.234 7.793 -25.005 1.00 59.34 84 ILE A CA 1
ATOM 600 C C . ILE A 1 84 ? 16.872 8.474 -25.138 1.00 59.34 84 ILE A C 1
ATOM 602 O O . ILE A 1 84 ? 16.116 8.613 -24.178 1.00 59.34 84 ILE A O 1
ATOM 606 N N . SER A 1 85 ? 16.563 8.945 -26.347 1.00 48.56 85 SER A N 1
ATOM 607 C CA . SER A 1 85 ? 15.228 9.439 -26.678 1.00 48.56 85 SER A CA 1
ATOM 608 C C . SER A 1 85 ? 14.246 8.260 -26.747 1.00 48.56 85 SER A C 1
ATOM 610 O O . SER A 1 85 ? 14.466 7.347 -27.550 1.00 48.56 85 SER A O 1
ATOM 612 N N . PRO A 1 86 ? 13.109 8.286 -26.022 1.00 50.84 86 PRO A N 1
ATOM 613 C CA . PRO A 1 86 ? 12.106 7.219 -26.094 1.00 50.84 86 PRO A CA 1
ATOM 614 C C . PRO A 1 86 ? 11.445 7.095 -27.480 1.00 50.84 86 PRO A C 1
ATOM 616 O O . PRO A 1 86 ? 10.707 6.148 -27.729 1.00 50.84 86 PRO A O 1
ATOM 619 N N . LYS A 1 87 ? 11.710 8.027 -28.407 1.00 44.25 87 LYS A N 1
ATOM 620 C CA . LYS A 1 87 ? 11.083 8.082 -29.735 1.00 44.25 87 LYS A CA 1
ATOM 621 C C . LYS A 1 87 ? 11.833 7.313 -30.835 1.00 44.25 87 LYS A C 1
ATOM 623 O O . LYS A 1 87 ? 11.317 7.240 -31.942 1.00 44.25 87 LYS A O 1
ATOM 628 N N . HIS A 1 88 ? 13.012 6.739 -30.562 1.00 44.41 88 HIS A N 1
ATOM 629 C CA . HIS A 1 88 ? 13.871 6.160 -31.613 1.00 44.41 88 HIS A CA 1
ATOM 630 C C . HIS A 1 88 ? 14.457 4.766 -31.308 1.00 44.41 88 HIS A C 1
ATOM 632 O O . HIS A 1 88 ? 15.322 4.298 -32.041 1.00 44.41 88 HIS A O 1
ATOM 638 N N . ALA A 1 89 ? 13.978 4.054 -30.283 1.00 47.88 89 ALA A N 1
ATOM 639 C CA . ALA A 1 89 ? 14.527 2.748 -29.883 1.00 47.88 89 ALA A CA 1
ATOM 640 C C . ALA A 1 89 ? 13.984 1.526 -30.668 1.00 47.88 89 ALA A C 1
ATOM 642 O O . ALA A 1 89 ? 14.039 0.405 -30.168 1.00 47.88 89 ALA A O 1
ATOM 643 N N . ARG A 1 90 ? 13.446 1.713 -31.883 1.00 49.97 90 ARG A N 1
ATOM 644 C CA . ARG A 1 90 ? 13.174 0.618 -32.834 1.00 49.97 90 ARG A CA 1
ATOM 645 C C . ARG A 1 90 ? 13.475 1.073 -34.265 1.00 49.97 90 ARG A C 1
ATOM 647 O O . ARG A 1 90 ? 12.683 1.795 -34.871 1.00 49.97 90 ARG A O 1
ATOM 654 N N . ARG A 1 91 ? 14.613 0.624 -34.783 1.00 44.88 91 ARG A N 1
ATOM 655 C CA . ARG A 1 91 ? 14.855 0.315 -36.193 1.00 44.88 91 ARG A CA 1
ATOM 656 C C . ARG A 1 91 ? 15.556 -1.030 -36.248 1.00 44.88 91 ARG A C 1
ATOM 658 O O . ARG A 1 91 ? 16.352 -1.285 -35.319 1.00 44.88 91 ARG A O 1
#

Solvent-accessible surface area (backbone atoms only — not comparable to full-atom values): 5537 Å² total; per-residue (Å²): 86,83,44,71,40,65,51,66,46,78,70,63,65,73,48,58,68,68,59,46,52,55,54,21,60,61,31,73,61,54,48,54,39,51,65,67,59,55,48,50,58,51,51,55,71,66,37,78,90,40,71,85,75,65,98,51,77,45,78,58,30,59,53,34,94,79,46,36,68,57,57,52,47,51,53,52,49,49,36,62,74,70,66,58,56,91,88,65,87,80,128